Protein AF-A0A971GV45-F1 (afdb_monomer_lite)

Secondary structure (DSSP, 8-state):
---HHHHHHHHHHHHTS--BTT--HHHHHHHHHHHHHTT---EEEEEEETTTT-EEEEEEE-----SSS-----------BPPPPS--SS-TEEEEETTEEEE--

Structure (mmCIF, N/CA/C/O backbone):
data_AF-A0A971GV45-F1
#
_entry.id   AF-A0A971GV45-F1
#
loop_
_atom_site.group_PDB
_atom_site.id
_atom_site.type_symbol
_atom_site.label_atom_id
_atom_site.label_alt_id
_atom_site.label_comp_id
_atom_site.label_asym_id
_atom_site.label_entity_id
_atom_site.label_seq_id
_atom_site.pdbx_PDB_ins_code
_atom_site.Cartn_x
_atom_site.Cartn_y
_atom_site.Cartn_z
_atom_site.occupancy
_atom_site.B_iso_or_equiv
_atom_site.auth_seq_id
_atom_site.auth_comp_id
_atom_site.auth_asym_id
_atom_site.auth_atom_id
_atom_site.pdbx_PDB_model_num
ATOM 1 N N . MET A 1 1 ? -21.468 2.535 -2.677 1.00 72.00 1 MET A N 1
ATOM 2 C CA . MET A 1 1 ? -21.105 1.164 -3.097 1.00 72.00 1 MET A CA 1
ATOM 3 C C . MET A 1 1 ? -19.846 1.277 -3.939 1.00 72.00 1 MET A C 1
ATOM 5 O O . MET A 1 1 ? -19.851 2.097 -4.846 1.00 72.00 1 MET A O 1
ATOM 9 N N . ILE A 1 2 ? -18.778 0.549 -3.607 1.00 87.12 2 ILE A N 1
ATOM 10 C CA . ILE A 1 2 ? -17.519 0.585 -4.369 1.00 87.12 2 ILE A CA 1
ATOM 11 C C . ILE A 1 2 ? -17.709 -0.256 -5.639 1.00 87.12 2 ILE A C 1
ATOM 13 O O . ILE A 1 2 ? -18.114 -1.415 -5.547 1.00 87.12 2 ILE A O 1
ATOM 17 N N . SER A 1 3 ? -17.469 0.319 -6.818 1.00 9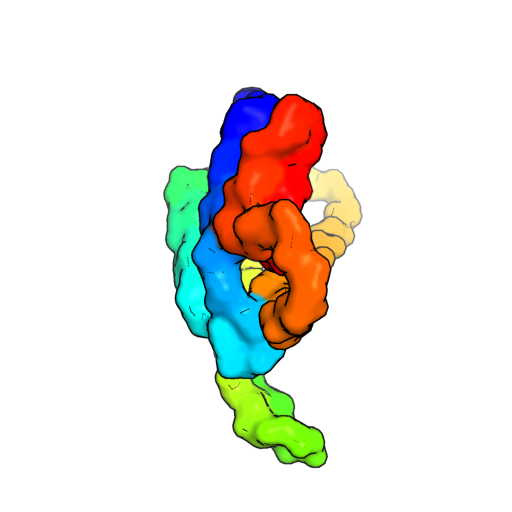5.75 3 SER A N 1
ATOM 18 C CA . SER A 1 3 ? -17.607 -0.393 -8.093 1.00 95.75 3 SER A CA 1
ATOM 19 C C . SER A 1 3 ? -16.328 -1.150 -8.472 1.00 95.75 3 SER A C 1
ATOM 21 O O . SER A 1 3 ? -15.236 -0.832 -8.003 1.00 95.75 3 SER A O 1
ATOM 23 N N . LYS A 1 4 ? -16.431 -2.109 -9.407 1.00 93.62 4 LYS A N 1
ATOM 24 C CA . LYS A 1 4 ? -15.252 -2.772 -10.003 1.00 93.62 4 LYS A CA 1
ATOM 25 C C . LYS A 1 4 ? -14.276 -1.764 -10.619 1.00 93.62 4 LYS A C 1
ATOM 27 O O . LYS A 1 4 ? -13.066 -1.970 -10.590 1.00 93.62 4 LYS A O 1
ATOM 32 N N . LYS A 1 5 ? -14.800 -0.683 -11.204 1.00 94.25 5 LYS A N 1
ATOM 33 C CA . LYS A 1 5 ? -13.981 0.381 -11.792 1.00 94.25 5 LYS A CA 1
ATOM 34 C C . LYS A 1 5 ? -13.168 1.093 -10.711 1.00 94.25 5 LYS A C 1
ATOM 36 O O . LYS A 1 5 ? -11.985 1.337 -10.925 1.00 94.25 5 LYS A O 1
ATOM 41 N N . ASP A 1 6 ? -13.777 1.358 -9.558 1.00 94.19 6 ASP A N 1
ATOM 42 C CA . ASP A 1 6 ? -13.110 2.020 -8.435 1.00 94.19 6 ASP A CA 1
ATOM 43 C C . ASP A 1 6 ? -12.007 1.134 -7.852 1.00 94.19 6 ASP A C 1
ATOM 45 O O . ASP A 1 6 ? -10.878 1.595 -7.692 1.00 94.19 6 ASP A O 1
ATOM 49 N N . THR A 1 7 ? -12.289 -0.156 -7.623 1.00 95.31 7 THR A N 1
ATOM 50 C CA . THR A 1 7 ? -11.279 -1.097 -7.110 1.00 95.31 7 THR A CA 1
ATOM 51 C C . THR A 1 7 ? -10.141 -1.319 -8.099 1.00 95.31 7 THR A C 1
ATOM 53 O O . THR A 1 7 ? -8.984 -1.319 -7.697 1.00 95.31 7 THR A O 1
ATOM 56 N N . THR A 1 8 ? -10.438 -1.439 -9.396 1.00 95.62 8 THR A N 1
ATOM 57 C CA . THR A 1 8 ? -9.409 -1.599 -10.440 1.00 95.62 8 THR A CA 1
ATOM 58 C C . THR A 1 8 ? -8.545 -0.342 -10.562 1.00 95.62 8 THR A C 1
ATOM 60 O O . THR A 1 8 ? -7.335 -0.436 -10.747 1.00 95.62 8 THR A O 1
ATOM 63 N N . SER A 1 9 ? -9.150 0.842 -10.427 1.00 95.38 9 SER A N 1
ATOM 64 C CA . SER A 1 9 ? -8.431 2.117 -10.433 1.00 95.38 9 SER A CA 1
ATOM 65 C C . SER A 1 9 ? -7.511 2.260 -9.219 1.00 95.38 9 SER A C 1
ATOM 67 O O . SER A 1 9 ? -6.374 2.707 -9.371 1.00 95.38 9 SER A O 1
ATOM 69 N N . LEU A 1 10 ? -7.975 1.878 -8.024 1.00 96.88 10 LEU A N 1
ATOM 70 C CA . LEU A 1 10 ? -7.150 1.887 -6.815 1.00 96.88 10 LEU A CA 1
ATOM 71 C C . LEU A 1 10 ? -6.006 0.876 -6.915 1.00 96.88 10 LEU A C 1
ATOM 73 O O . LEU A 1 10 ? -4.864 1.242 -6.667 1.00 96.88 10 LEU A O 1
ATOM 77 N N . LEU A 1 11 ? -6.296 -0.358 -7.338 1.00 97.12 11 LEU A N 1
ATOM 78 C CA . LEU A 1 11 ? -5.283 -1.395 -7.522 1.00 97.12 11 LEU A CA 1
ATOM 79 C C . LEU A 1 11 ? -4.176 -0.931 -8.473 1.00 97.12 11 LEU A C 1
ATOM 81 O O . LEU A 1 11 ? -3.003 -1.071 -8.156 1.00 97.12 11 LEU A O 1
ATOM 85 N N . ARG A 1 12 ? -4.535 -0.309 -9.604 1.00 96.38 12 ARG A N 1
ATOM 86 C CA . ARG A 1 12 ? -3.538 0.222 -10.540 1.00 96.38 12 ARG A CA 1
ATOM 87 C C . ARG A 1 12 ? -2.673 1.315 -9.909 1.00 96.38 12 ARG A C 1
ATOM 89 O O . ARG A 1 12 ? -1.472 1.299 -10.113 1.00 96.38 12 ARG A O 1
ATOM 96 N N . GLN A 1 13 ? -3.269 2.237 -9.148 1.00 97.25 13 GLN A N 1
ATOM 97 C CA . GLN A 1 13 ? -2.516 3.294 -8.459 1.00 97.25 13 GLN A CA 1
ATOM 98 C C . GLN A 1 13 ? -1.548 2.734 -7.411 1.00 97.25 13 GLN A C 1
ATOM 100 O O . GLN A 1 13 ? -0.472 3.292 -7.241 1.00 97.25 13 GLN A O 1
ATOM 105 N N . LEU A 1 14 ? -1.924 1.652 -6.720 1.00 98.12 14 LEU A N 1
ATOM 106 C CA . LEU A 1 14 ? -1.046 0.971 -5.766 1.00 98.12 14 LEU A CA 1
ATOM 107 C C . LEU A 1 14 ? 0.130 0.300 -6.487 1.00 98.12 14 LEU A C 1
ATOM 109 O O . LEU A 1 14 ? 1.272 0.569 -6.142 1.00 98.12 14 LEU A O 1
ATOM 113 N N . VAL A 1 15 ? -0.146 -0.493 -7.527 1.00 97.75 15 VAL A N 1
ATOM 114 C CA . VAL A 1 15 ? 0.870 -1.226 -8.311 1.00 97.75 15 VAL A CA 1
ATOM 115 C C . VAL A 1 15 ? 1.832 -0.291 -9.061 1.00 97.75 15 VAL A C 1
ATOM 117 O O . VAL A 1 15 ? 2.991 -0.627 -9.279 1.00 97.75 15 VAL A O 1
ATOM 120 N N . GLU A 1 16 ? 1.377 0.899 -9.455 1.00 96.81 16 GLU A N 1
ATOM 121 C CA . GLU A 1 16 ? 2.212 1.918 -10.107 1.00 96.81 16 GLU A CA 1
ATOM 122 C C . GLU A 1 16 ? 3.260 2.528 -9.150 1.00 96.81 16 GLU A C 1
ATOM 124 O O . GLU A 1 16 ? 4.265 3.097 -9.586 1.00 96.81 16 GLU A O 1
ATOM 129 N N . ILE A 1 17 ? 3.055 2.424 -7.833 1.00 97.50 17 ILE A N 1
ATOM 130 C CA . ILE A 1 17 ? 4.022 2.885 -6.837 1.00 97.50 17 ILE A CA 1
ATOM 131 C C . ILE A 1 17 ? 4.979 1.737 -6.531 1.00 97.50 17 ILE A C 1
ATOM 133 O O . ILE A 1 17 ? 4.648 0.817 -5.794 1.00 97.50 17 ILE A O 1
ATOM 137 N N . GLN A 1 18 ? 6.199 1.830 -7.057 1.00 96.38 18 GLN A N 1
ATOM 138 C CA . GLN A 1 18 ? 7.264 0.903 -6.686 1.00 96.38 18 GLN A CA 1
ATOM 139 C C . GLN A 1 18 ? 7.535 0.986 -5.178 1.00 96.38 18 GLN A C 1
ATOM 141 O O . GLN A 1 18 ? 7.873 2.054 -4.662 1.00 96.38 18 GLN A O 1
ATOM 146 N N . SER A 1 19 ? 7.396 -0.148 -4.500 1.00 97.44 19 SER A N 1
ATOM 147 C CA . SER A 1 19 ? 7.574 -0.287 -3.056 1.00 97.44 19 SER A CA 1
ATOM 148 C C . SER A 1 19 ? 8.393 -1.535 -2.720 1.00 97.44 19 SER A C 1
ATOM 150 O O . SER A 1 19 ? 7.908 -2.392 -1.989 1.00 97.44 19 SER A O 1
ATOM 152 N N . PRO A 1 20 ? 9.597 -1.737 -3.287 1.00 96.94 20 PRO A N 1
ATOM 153 C CA . PRO A 1 20 ? 10.397 -2.902 -2.922 1.00 96.94 20 PRO A CA 1
ATOM 154 C C . PRO A 1 20 ? 10.657 -2.902 -1.410 1.00 96.94 20 PRO A C 1
ATOM 156 O O . PRO A 1 20 ? 10.662 -1.835 -0.799 1.00 96.94 20 PRO A O 1
ATOM 159 N N . TYR A 1 21 ? 10.894 -4.072 -0.818 1.00 93.69 21 TYR A N 1
ATOM 160 C CA . TYR A 1 21 ? 11.268 -4.181 0.596 1.00 93.69 21 TYR A CA 1
ATOM 161 C C . TYR A 1 21 ? 12.363 -3.160 0.969 1.00 93.69 21 TYR A C 1
ATOM 163 O O . TYR A 1 21 ? 13.367 -3.049 0.258 1.00 93.69 21 TYR A O 1
ATOM 171 N N . PHE A 1 22 ? 12.152 -2.419 2.059 1.00 94.69 22 PHE A N 1
ATOM 172 C CA . PHE A 1 22 ? 12.912 -1.245 2.524 1.00 94.69 22 PHE A CA 1
ATOM 173 C C . PHE A 1 22 ? 12.734 0.073 1.742 1.00 94.69 22 PHE A C 1
ATOM 175 O O . PHE A 1 22 ? 13.415 1.061 2.024 1.00 94.69 22 PHE A O 1
ATOM 182 N N . GLY A 1 23 ? 11.846 0.111 0.752 1.00 95.62 23 GLY A N 1
ATOM 183 C CA . GLY A 1 23 ? 11.546 1.264 -0.102 1.00 95.62 23 GLY A CA 1
ATOM 184 C C . GLY A 1 23 ? 10.078 1.699 -0.053 1.00 95.62 23 GLY A C 1
ATOM 185 O O . GLY A 1 23 ? 9.547 2.180 -1.052 1.00 95.62 23 GLY A O 1
ATOM 186 N N . GLU A 1 24 ? 9.391 1.505 1.073 1.00 96.75 24 GLU A N 1
ATOM 187 C CA . GLU A 1 24 ? 7.930 1.602 1.167 1.00 96.75 24 GLU A CA 1
ATOM 188 C C . GLU A 1 24 ? 7.395 3.014 1.450 1.00 96.75 24 GLU A C 1
ATOM 190 O O . GLU A 1 24 ? 6.187 3.239 1.371 1.00 96.75 24 GLU A O 1
ATOM 195 N N . ASP A 1 25 ? 8.255 3.986 1.759 1.00 97.00 25 ASP A N 1
ATOM 196 C CA . ASP A 1 25 ? 7.849 5.319 2.233 1.00 97.00 25 ASP A CA 1
ATOM 197 C C . ASP A 1 25 ? 6.739 5.962 1.389 1.00 97.00 25 ASP A C 1
ATOM 199 O O . ASP A 1 25 ? 5.711 6.403 1.908 1.00 97.00 25 ASP A O 1
ATOM 203 N N . ARG A 1 26 ? 6.908 5.951 0.062 1.00 97.88 26 ARG A N 1
ATOM 204 C CA . ARG A 1 26 ? 5.952 6.570 -0.860 1.00 97.88 26 ARG A CA 1
ATOM 205 C C . ARG A 1 26 ? 4.595 5.864 -0.860 1.00 97.88 26 ARG A C 1
ATOM 207 O O . ARG A 1 26 ? 3.570 6.539 -0.983 1.00 97.88 26 ARG A O 1
ATOM 214 N N . ILE A 1 27 ? 4.563 4.531 -0.761 1.00 98.38 27 ILE A N 1
ATOM 215 C CA . ILE A 1 27 ? 3.292 3.795 -0.761 1.00 98.38 27 ILE A CA 1
ATOM 216 C C . ILE A 1 27 ? 2.579 3.911 0.587 1.00 98.38 27 ILE A C 1
ATOM 218 O O . ILE A 1 27 ? 1.355 4.037 0.610 1.00 98.38 27 ILE A O 1
ATOM 222 N N . MET A 1 28 ? 3.329 3.977 1.692 1.00 98.44 28 MET A N 1
ATOM 223 C CA . MET A 1 28 ? 2.783 4.231 3.028 1.00 98.44 28 MET A CA 1
ATOM 224 C C . MET A 1 28 ? 2.080 5.594 3.081 1.00 98.44 28 MET A C 1
ATOM 226 O O . MET A 1 28 ? 0.922 5.679 3.501 1.00 98.44 28 MET A O 1
ATOM 230 N N . ASP A 1 29 ? 2.731 6.642 2.567 1.00 98.38 29 ASP A N 1
ATOM 231 C CA . ASP A 1 29 ? 2.144 7.981 2.482 1.00 98.38 29 ASP A CA 1
ATOM 232 C C . ASP A 1 29 ? 0.912 8.000 1.565 1.00 98.38 29 ASP A C 1
ATOM 234 O O . ASP A 1 29 ? -0.137 8.531 1.936 1.00 98.38 29 ASP A O 1
ATOM 238 N N . PHE A 1 30 ? 0.988 7.362 0.390 1.00 98.56 30 PHE A N 1
ATOM 239 C CA . PHE A 1 30 ? -0.150 7.282 -0.529 1.00 98.56 30 PHE A CA 1
ATOM 240 C C . PHE A 1 30 ? -1.371 6.610 0.111 1.00 98.56 30 PHE A C 1
ATOM 242 O O . PHE A 1 30 ? -2.486 7.130 -0.002 1.00 98.56 30 PHE A O 1
ATOM 249 N N . VAL A 1 31 ? -1.177 5.467 0.777 1.00 98.38 31 VAL A N 1
ATOM 250 C CA . VAL A 1 31 ? -2.265 4.704 1.400 1.00 98.38 31 VAL A CA 1
ATOM 251 C C . VAL A 1 31 ? -2.878 5.479 2.559 1.00 98.38 31 VAL A C 1
ATOM 253 O O . VAL A 1 31 ? -4.106 5.574 2.625 1.00 98.38 31 VAL A O 1
ATOM 256 N N . LYS A 1 32 ? -2.062 6.102 3.418 1.00 98.50 32 LYS A N 1
ATOM 257 C CA . LYS A 1 32 ? -2.563 6.996 4.470 1.00 98.50 32 LYS A CA 1
ATOM 258 C C . LYS A 1 32 ? -3.439 8.100 3.878 1.00 98.50 32 LYS A C 1
ATOM 260 O O . LYS A 1 32 ? -4.584 8.263 4.296 1.00 98.50 32 LYS A O 1
ATOM 265 N N . GLU A 1 33 ? -2.939 8.832 2.885 1.00 98.44 33 GLU A N 1
ATOM 266 C CA . GLU A 1 33 ? -3.681 9.937 2.274 1.00 98.44 33 GLU A CA 1
ATOM 267 C C . GLU A 1 33 ? -4.954 9.460 1.562 1.00 98.44 33 GLU A C 1
ATOM 269 O O . GLU A 1 33 ? -5.982 10.142 1.570 1.00 98.44 33 GLU A O 1
ATOM 274 N N . TRP A 1 34 ? -4.926 8.271 0.955 1.00 98.00 34 TRP A N 1
ATOM 275 C CA . TRP A 1 34 ? -6.118 7.670 0.365 1.00 98.00 34 TRP A CA 1
ATOM 276 C C . TRP A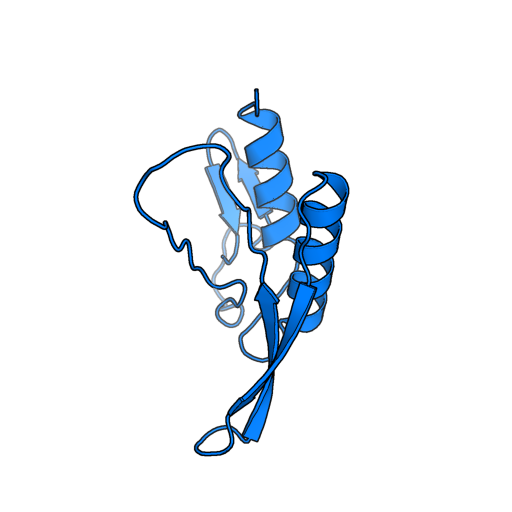 1 34 ? -7.180 7.355 1.423 1.00 98.00 34 TRP A C 1
ATOM 278 O O . TRP A 1 34 ? -8.341 7.718 1.226 1.00 98.00 34 TRP A O 1
ATOM 288 N N . LEU A 1 35 ? -6.791 6.753 2.551 1.00 97.50 35 LEU A N 1
ATOM 289 C CA . LEU A 1 35 ? -7.686 6.439 3.669 1.00 97.50 35 LEU A CA 1
ATOM 290 C C . LEU A 1 35 ? -8.287 7.708 4.287 1.00 97.50 35 LEU A C 1
ATOM 292 O O . LEU A 1 35 ? -9.502 7.772 4.484 1.00 97.50 35 LEU A O 1
ATOM 296 N N . LEU A 1 36 ? -7.478 8.751 4.494 1.00 98.19 36 LEU A N 1
ATOM 297 C CA . LEU A 1 36 ? -7.950 10.046 4.995 1.00 98.19 36 LEU A CA 1
ATOM 298 C C . LEU A 1 36 ? -9.003 10.670 4.066 1.00 98.19 36 LEU A C 1
ATOM 300 O O . LEU A 1 36 ? -10.026 11.168 4.538 1.00 98.19 36 LEU A O 1
ATOM 304 N N . ARG A 1 37 ? -8.828 10.570 2.738 1.00 97.06 37 ARG A N 1
ATOM 305 C CA . ARG A 1 37 ? -9.847 11.001 1.759 1.00 97.06 37 ARG A CA 1
ATOM 306 C C . ARG A 1 37 ? -11.145 10.192 1.833 1.00 97.06 37 ARG A C 1
ATOM 308 O O . ARG A 1 37 ? -12.184 10.704 1.427 1.00 97.06 37 ARG A O 1
ATOM 315 N N . GLN A 1 38 ? -11.103 8.962 2.345 1.00 95.31 38 GLN A N 1
ATOM 316 C CA . GLN A 1 38 ? -12.293 8.149 2.633 1.00 95.31 38 GLN A CA 1
ATOM 317 C C . GLN A 1 38 ? -12.884 8.421 4.028 1.00 95.31 38 GLN A C 1
ATOM 319 O O . GLN A 1 38 ? -13.759 7.678 4.468 1.00 95.31 38 GLN A O 1
ATOM 324 N N . ALA A 1 39 ? -12.419 9.466 4.724 1.00 96.50 39 ALA A N 1
ATOM 325 C CA . ALA A 1 39 ? -12.774 9.776 6.109 1.00 96.50 39 ALA A CA 1
ATOM 326 C C . ALA A 1 39 ? -12.423 8.650 7.104 1.00 96.50 39 ALA A C 1
ATOM 328 O O . ALA A 1 39 ? -13.079 8.494 8.135 1.00 96.50 39 ALA A O 1
ATOM 329 N N . LEU A 1 40 ? -11.380 7.868 6.804 1.00 96.81 40 LEU A N 1
ATO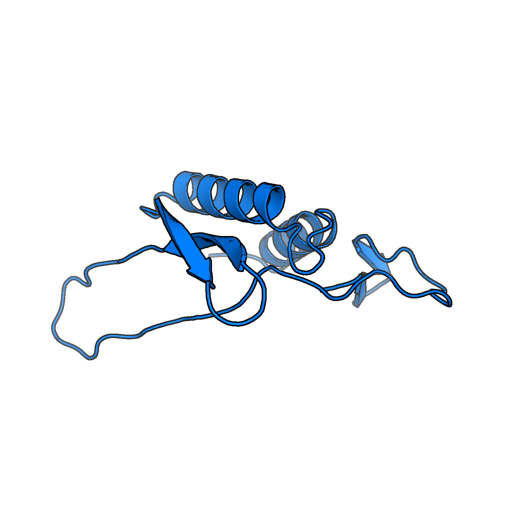M 330 C CA . LEU A 1 40 ? -10.829 6.859 7.704 1.00 96.81 40 LEU A CA 1
ATOM 331 C C . LEU A 1 40 ? -9.614 7.446 8.441 1.00 96.81 40 LEU A C 1
ATOM 333 O O . LEU A 1 40 ? -8.722 7.982 7.780 1.00 96.81 40 LEU A O 1
ATOM 337 N N . PRO A 1 41 ? -9.550 7.361 9.784 1.00 97.38 41 PRO A N 1
ATOM 338 C CA . PRO A 1 41 ? -8.538 8.039 10.595 1.00 97.38 41 PRO A CA 1
ATOM 339 C C . PRO A 1 41 ? -7.213 7.262 10.598 1.00 97.38 41 PRO A C 1
ATOM 341 O O . PRO A 1 41 ? -6.819 6.682 11.606 1.00 97.38 41 PRO A O 1
ATOM 344 N N . ALA A 1 42 ? -6.550 7.206 9.445 1.00 98.19 42 ALA A N 1
ATOM 345 C CA . ALA A 1 42 ? -5.270 6.529 9.295 1.00 98.19 42 ALA A CA 1
ATOM 346 C C . ALA A 1 42 ? -4.100 7.380 9.806 1.00 98.19 42 ALA A C 1
ATOM 348 O O . ALA A 1 42 ? -4.010 8.579 9.534 1.00 98.19 42 ALA A O 1
ATOM 349 N N . GLU A 1 43 ? -3.163 6.732 10.489 1.00 98.25 43 GLU A N 1
ATOM 350 C CA . GLU A 1 43 ? -1.931 7.317 11.010 1.00 98.25 43 GLU A CA 1
ATOM 351 C C . GLU A 1 43 ? -0.706 6.501 10.585 1.00 98.25 43 GLU A C 1
ATOM 353 O O . GLU A 1 43 ? -0.806 5.305 10.308 1.00 98.25 43 GLU A O 1
ATOM 358 N N . ILE A 1 44 ? 0.459 7.155 10.541 1.00 98.44 44 ILE A N 1
ATOM 359 C CA . ILE A 1 44 ? 1.740 6.454 10.415 1.00 98.44 44 ILE A CA 1
ATOM 360 C C . ILE A 1 44 ? 2.227 6.082 11.811 1.00 98.44 44 ILE A C 1
ATOM 362 O O . ILE A 1 44 ? 2.300 6.941 12.689 1.00 98.44 44 ILE A O 1
ATOM 366 N N . ARG A 1 45 ? 2.621 4.821 11.989 1.00 97.94 45 ARG A N 1
ATOM 367 C CA . ARG A 1 45 ? 3.399 4.353 13.137 1.00 97.94 45 ARG A CA 1
ATOM 368 C C . ARG A 1 45 ? 4.769 3.891 12.672 1.00 97.94 45 ARG A C 1
ATOM 370 O O . ARG A 1 45 ? 4.873 2.919 11.926 1.00 97.94 45 ARG A O 1
ATOM 377 N N . GLU A 1 46 ? 5.800 4.595 13.113 1.00 97.56 46 GLU A N 1
ATOM 378 C CA . GLU A 1 46 ? 7.188 4.223 12.851 1.00 97.56 46 GLU A CA 1
ATOM 379 C C . GLU A 1 46 ? 7.590 3.012 13.698 1.00 97.56 46 GLU A C 1
ATOM 381 O O . GLU A 1 46 ? 7.112 2.829 14.822 1.00 97.56 46 GLU A O 1
ATOM 386 N N . TYR A 1 47 ? 8.464 2.174 13.150 1.00 95.56 47 TYR A N 1
ATOM 387 C CA . TYR A 1 47 ? 9.068 1.051 13.853 1.00 95.56 47 TYR A CA 1
ATOM 388 C C . TYR A 1 47 ? 10.548 0.929 13.498 1.00 95.56 47 TYR A C 1
ATOM 390 O O . TYR A 1 47 ? 11.008 1.453 12.484 1.00 95.56 47 TYR A O 1
ATOM 398 N N . HIS A 1 48 ? 11.282 0.209 14.340 1.00 97.25 48 HIS A N 1
ATOM 399 C CA . HIS A 1 48 ? 12.692 -0.104 14.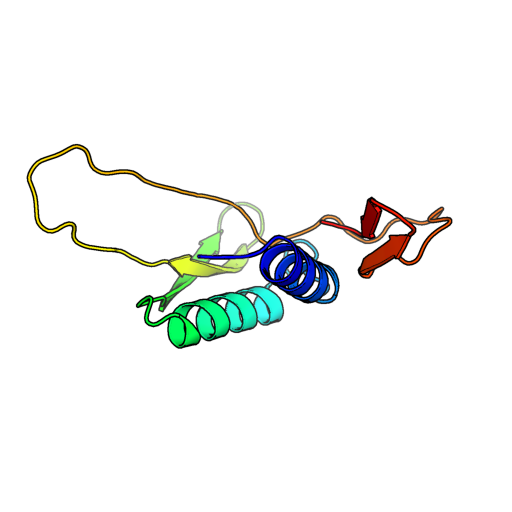147 1.00 97.25 48 HIS A CA 1
ATOM 400 C C . HIS A 1 48 ? 12.885 -1.604 14.354 1.00 97.25 48 HIS A C 1
ATOM 402 O O . HIS A 1 48 ? 12.509 -2.139 15.397 1.00 97.25 48 HIS A O 1
ATOM 408 N N . GLU A 1 49 ? 13.399 -2.287 13.335 1.00 93.94 49 GLU A N 1
ATOM 409 C CA . GLU A 1 49 ? 13.901 -3.653 13.457 1.00 93.94 49 GLU A CA 1
ATOM 410 C C . GLU A 1 49 ? 15.408 -3.565 13.689 1.00 93.94 49 GLU A C 1
ATOM 412 O O . GLU A 1 49 ? 16.165 -3.268 12.773 1.00 93.94 49 GLU A O 1
ATOM 417 N N . ASP A 1 50 ? 15.833 -3.792 14.925 1.00 95.12 50 ASP A N 1
ATOM 418 C CA . ASP A 1 50 ? 17.202 -3.568 15.386 1.00 95.12 50 ASP A CA 1
ATOM 419 C C . ASP A 1 50 ? 18.077 -4.833 15.366 1.00 95.12 50 ASP A C 1
ATOM 421 O O . ASP A 1 50 ? 19.286 -4.757 15.588 1.00 95.12 50 ASP A O 1
ATOM 425 N N . LYS A 1 51 ? 17.499 -6.019 15.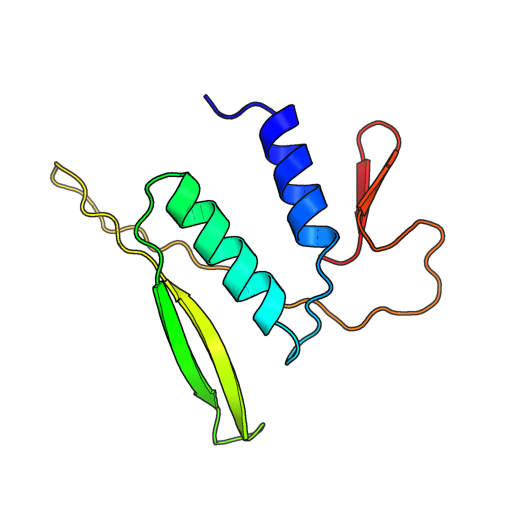135 1.00 94.19 51 LYS A N 1
ATOM 426 C CA . LYS A 1 51 ? 18.197 -7.293 15.382 1.00 94.19 51 LYS A CA 1
ATOM 427 C C . LYS A 1 51 ? 18.925 -7.833 14.166 1.00 94.19 51 LYS A C 1
ATOM 429 O O . LYS A 1 51 ? 19.929 -8.525 14.334 1.00 94.19 51 LYS A O 1
ATOM 434 N N . ILE A 1 52 ? 18.396 -7.607 12.968 1.00 94.12 52 ILE A N 1
ATOM 435 C CA . ILE A 1 52 ? 18.906 -8.223 11.736 1.00 94.12 52 ILE A CA 1
ATOM 436 C C . ILE A 1 52 ? 19.228 -7.161 10.691 1.00 94.12 52 ILE A C 1
ATOM 438 O O . ILE A 1 52 ? 20.241 -7.263 10.002 1.00 94.12 52 ILE A O 1
ATOM 442 N N . THR A 1 53 ? 18.352 -6.174 10.552 1.00 93.44 53 THR A N 1
ATOM 443 C CA . THR A 1 53 ? 18.327 -5.277 9.3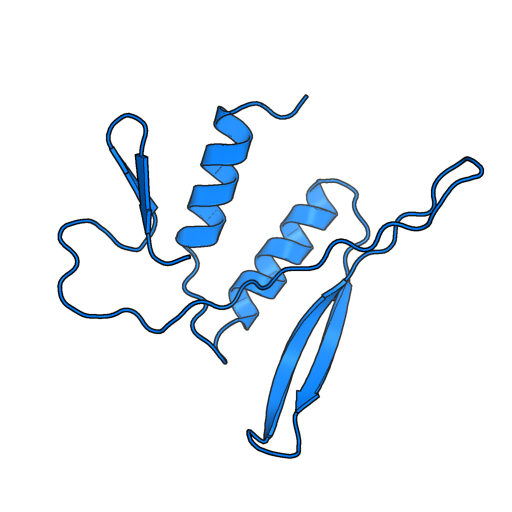95 1.00 93.44 53 THR A CA 1
ATOM 444 C C . THR A 1 53 ? 18.678 -3.837 9.742 1.00 93.44 53 THR A C 1
ATOM 446 O O . THR A 1 53 ? 19.088 -3.106 8.845 1.00 93.44 53 THR A O 1
ATOM 449 N N . ASP A 1 54 ? 18.545 -3.448 11.015 1.00 95.00 54 ASP A N 1
ATOM 450 C CA . ASP A 1 54 ? 18.634 -2.054 11.478 1.00 95.00 54 ASP A CA 1
ATOM 451 C C . ASP A 1 54 ? 17.684 -1.120 10.702 1.00 95.00 54 ASP A C 1
ATOM 453 O O . ASP A 1 54 ? 17.956 0.056 10.458 1.00 95.00 54 ASP A O 1
ATOM 457 N N . PHE A 1 55 ? 16.560 -1.673 10.241 1.00 95.06 55 PHE A N 1
ATOM 458 C CA . PHE A 1 55 ? 15.645 -0.978 9.355 1.00 95.06 55 PHE A CA 1
ATOM 459 C C . PHE A 1 55 ? 14.646 -0.136 10.141 1.00 95.06 55 PHE A C 1
ATOM 461 O O . PHE A 1 55 ? 13.977 -0.620 11.057 1.00 95.06 55 PHE A O 1
ATOM 468 N N . HIS A 1 56 ? 14.491 1.114 9.715 1.00 96.38 56 HIS A N 1
ATOM 469 C CA . HIS A 1 56 ? 13.459 2.020 10.195 1.00 96.38 56 HIS A CA 1
ATOM 470 C C . HIS A 1 56 ? 12.335 2.096 9.167 1.00 96.38 56 HIS A C 1
ATOM 472 O O . HIS A 1 56 ? 12.534 2.591 8.060 1.00 96.38 56 HIS A O 1
ATOM 478 N N . GLY A 1 57 ? 11.158 1.608 9.547 1.00 95.50 57 GLY A N 1
ATOM 479 C CA . GLY A 1 57 ? 10.008 1.511 8.660 1.00 95.50 57 GLY A CA 1
ATOM 480 C C . GLY A 1 57 ? 8.778 2.234 9.186 1.00 95.50 57 GLY A C 1
ATOM 481 O O . GLY A 1 57 ? 8.735 2.738 10.312 1.00 95.50 57 GLY A O 1
ATOM 482 N N . LYS A 1 58 ? 7.741 2.254 8.351 1.00 97.69 58 LYS A N 1
ATOM 483 C CA . LYS A 1 58 ? 6.446 2.876 8.634 1.00 97.69 58 LYS A CA 1
ATOM 484 C C . LYS A 1 58 ? 5.331 1.860 8.450 1.00 97.69 58 LYS A C 1
ATOM 486 O O . LYS A 1 58 ? 5.332 1.109 7.486 1.00 97.69 58 LYS A O 1
ATOM 491 N N . ASN A 1 59 ? 4.353 1.887 9.344 1.00 97.88 59 ASN A N 1
ATOM 492 C CA . ASN A 1 59 ? 3.083 1.188 9.191 1.00 97.88 59 ASN A CA 1
ATOM 493 C C . ASN A 1 59 ? 1.951 2.201 9.064 1.00 97.88 59 ASN A C 1
ATOM 495 O O . ASN A 1 59 ? 1.918 3.177 9.812 1.00 97.88 59 ASN A O 1
ATOM 499 N N . VAL A 1 60 ? 0.987 1.935 8.184 1.00 98.38 60 VAL A N 1
ATOM 500 C CA . VAL A 1 60 ? -0.294 2.648 8.186 1.00 98.38 60 VAL A CA 1
ATOM 501 C C . VAL A 1 60 ? -1.252 1.907 9.113 1.00 98.38 60 VAL A C 1
ATOM 503 O O . VAL A 1 60 ? -1.569 0.742 8.881 1.00 98.38 60 VAL A O 1
ATOM 506 N N . VAL A 1 61 ? -1.711 2.573 10.169 1.00 98.31 61 VAL A N 1
ATOM 507 C CA . VAL A 1 61 ? -2.606 1.995 11.179 1.00 98.31 61 VAL A CA 1
ATOM 508 C C . VAL A 1 61 ? -3.873 2.831 11.265 1.00 98.31 61 VAL A C 1
ATOM 510 O O . VAL A 1 61 ? -3.829 4.052 11.159 1.00 98.31 61 VAL A O 1
ATOM 513 N N . LEU A 1 62 ? -5.016 2.177 11.447 1.00 97.62 62 LEU A N 1
ATOM 514 C CA . LEU A 1 62 ? -6.274 2.843 11.761 1.00 97.62 62 LEU A CA 1
ATOM 515 C C . LEU A 1 62 ? -7.099 1.964 12.693 1.00 97.62 62 LEU A C 1
ATOM 517 O O . LEU A 1 62 ? -7.050 0.736 12.613 1.00 97.62 62 LEU A O 1
ATOM 521 N N . GLU A 1 63 ? -7.900 2.602 13.536 1.00 97.00 63 GLU A N 1
ATOM 522 C CA . GLU A 1 63 ? -8.873 1.936 14.392 1.00 97.00 63 GLU A CA 1
ATOM 523 C C . GLU A 1 63 ? -10.251 2.556 14.152 1.00 97.00 63 GLU A C 1
ATOM 525 O O . GLU A 1 63 ? -10.404 3.778 14.118 1.00 97.00 63 GLU A O 1
ATOM 530 N N . LEU A 1 64 ? -11.266 1.709 13.977 1.00 95.81 64 LEU A N 1
ATOM 531 C CA . LEU A 1 64 ? -12.657 2.135 13.860 1.00 95.81 64 LEU A CA 1
ATOM 532 C C . LEU A 1 64 ? -13.455 1.559 15.020 1.00 95.81 64 LEU A C 1
ATOM 534 O O . LEU A 1 64 ? -13.598 0.341 15.151 1.00 95.81 64 LEU A O 1
ATOM 538 N N . LYS A 1 65 ? -14.029 2.439 15.840 1.00 94.25 65 LYS A N 1
ATOM 539 C CA . LYS A 1 65 ? -14.942 2.022 16.899 1.00 94.25 65 LYS A CA 1
ATOM 540 C C . LYS A 1 65 ? -16.329 1.754 16.311 1.00 94.25 65 LYS A C 1
ATOM 542 O O . LYS A 1 65 ? -16.995 2.671 15.837 1.00 94.25 65 LYS A O 1
ATOM 547 N N . GLY A 1 66 ? -16.765 0.496 16.355 1.00 91.75 66 GLY A N 1
ATOM 548 C CA . GLY A 1 66 ? -18.137 0.117 16.012 1.00 91.75 66 GLY A CA 1
ATOM 549 C C . GLY A 1 66 ? -19.163 0.679 17.006 1.00 91.75 66 GLY A C 1
ATOM 550 O O . GLY A 1 66 ? -18.837 0.953 18.160 1.00 91.75 66 GLY A O 1
ATOM 551 N N . SER A 1 67 ? -20.411 0.831 16.561 1.00 92.81 67 SER A N 1
ATOM 552 C CA . SER A 1 67 ? -21.517 1.386 17.359 1.00 92.81 67 SER A CA 1
ATOM 553 C C . SER A 1 67 ? -22.293 0.354 18.188 1.00 92.81 67 SER A C 1
ATOM 555 O O . SER A 1 67 ? -23.219 0.730 18.903 1.00 92.81 67 SER A O 1
ATOM 557 N N . GLY A 1 68 ? -21.951 -0.931 18.088 1.00 92.31 68 GLY A N 1
ATOM 558 C CA . GLY A 1 68 ? -22.666 -2.023 18.746 1.00 92.31 68 GLY A CA 1
ATOM 559 C C . GLY A 1 68 ? -21.741 -3.010 19.444 1.00 92.31 68 GLY A C 1
ATOM 560 O O . GLY A 1 68 ? -20.515 -2.912 19.368 1.00 92.31 68 GLY A O 1
ATOM 561 N N . GLU A 1 69 ? -22.354 -3.975 20.121 1.00 93.31 69 GLU A N 1
ATOM 562 C CA . GLU A 1 69 ? -21.651 -5.120 20.693 1.00 93.31 69 GLU A CA 1
ATOM 563 C C . GLU A 1 69 ? -21.235 -6.100 19.589 1.00 93.31 69 GLU A C 1
ATOM 565 O O . GLU A 1 69 ? -21.939 -6.281 18.594 1.00 93.31 69 GLU A O 1
ATOM 570 N N . GLY A 1 70 ? -20.077 -6.736 19.753 1.00 93.81 70 GLY A N 1
ATOM 571 C CA . GLY A 1 70 ? -19.558 -7.689 18.779 1.00 93.81 70 GLY A CA 1
ATOM 572 C C . GLY A 1 70 ? -18.055 -7.931 18.922 1.00 93.81 70 GLY A C 1
ATOM 573 O O . GLY A 1 70 ? -17.397 -7.297 19.752 1.00 93.81 70 GLY A O 1
ATOM 574 N N . PRO A 1 71 ? -17.502 -8.863 18.129 1.00 95.12 71 PRO A N 1
ATOM 575 C CA . PRO A 1 71 ? -16.075 -9.151 18.133 1.00 95.12 71 PRO A CA 1
ATOM 576 C C . PRO A 1 71 ? -15.260 -8.002 17.526 1.00 95.12 71 PRO A C 1
ATOM 578 O O . PRO A 1 71 ? -15.714 -7.296 16.624 1.00 95.12 71 PRO A O 1
ATOM 581 N N . VAL A 1 72 ? -14.017 -7.861 17.986 1.00 95.50 72 VAL A N 1
ATOM 582 C CA . VAL A 1 72 ? -13.015 -6.995 17.352 1.00 95.50 72 VAL A CA 1
ATOM 583 C C . VAL A 1 72 ? -12.417 -7.734 16.155 1.00 95.50 72 VAL A C 1
ATOM 585 O O . VAL A 1 72 ? -12.003 -8.885 16.283 1.00 95.50 72 VAL A O 1
ATOM 588 N N . ILE A 1 73 ? -12.359 -7.072 14.998 1.00 95.75 73 ILE A N 1
ATOM 589 C CA . ILE A 1 73 ? -11.743 -7.606 13.778 1.00 95.75 73 ILE A CA 1
ATOM 590 C C . ILE A 1 73 ? -10.435 -6.857 13.534 1.00 95.75 73 ILE A C 1
ATOM 592 O O . ILE A 1 73 ? -10.429 -5.630 13.473 1.00 95.75 73 ILE A O 1
ATOM 596 N N . HIS A 1 74 ? -9.344 -7.598 13.351 1.00 96.44 74 HIS A N 1
ATOM 597 C CA . HIS A 1 74 ? -8.064 -7.053 12.912 1.00 96.44 74 HIS A CA 1
ATOM 598 C C . HIS A 1 74 ? -7.803 -7.492 11.469 1.00 96.44 74 HIS A C 1
ATOM 600 O O . HIS A 1 74 ? -7.748 -8.687 11.182 1.00 96.44 74 HIS A O 1
ATOM 606 N N . ILE A 1 75 ? -7.668 -6.519 10.567 1.00 96.75 75 ILE A N 1
ATOM 607 C CA . ILE A 1 75 ? -7.288 -6.740 9.171 1.00 96.75 75 ILE A CA 1
ATOM 608 C C . ILE A 1 75 ? -5.860 -6.236 9.019 1.00 96.75 75 ILE A C 1
ATOM 610 O O . ILE A 1 75 ? -5.586 -5.070 9.294 1.00 96.75 75 ILE A O 1
ATOM 614 N N . ASN A 1 76 ? -4.965 -7.117 8.588 1.00 96.31 76 ASN A N 1
ATOM 615 C CA . ASN A 1 76 ? -3.563 -6.803 8.372 1.00 96.31 76 ASN A CA 1
ATOM 616 C C . ASN A 1 76 ? -3.139 -7.240 6.964 1.00 96.31 76 ASN A C 1
ATOM 618 O O . ASN A 1 76 ? -3.701 -8.178 6.397 1.00 96.31 76 ASN A O 1
ATOM 622 N N . GLY A 1 77 ? -2.166 -6.529 6.411 1.00 96.12 77 GLY A N 1
ATOM 623 C CA . GLY A 1 77 ? -1.569 -6.774 5.107 1.00 96.12 77 GLY A CA 1
ATOM 624 C C . GLY A 1 77 ? -0.265 -5.994 4.993 1.00 96.12 77 GLY A C 1
ATOM 625 O O . GLY A 1 77 ? 0.097 -5.252 5.908 1.00 96.12 77 GLY A O 1
ATOM 626 N N . HIS A 1 78 ? 0.425 -6.165 3.874 1.00 97.06 78 HIS A N 1
ATOM 627 C CA . HIS A 1 78 ? 1.704 -5.523 3.606 1.00 97.06 78 HIS A CA 1
ATOM 628 C C . HIS A 1 78 ? 1.633 -4.735 2.289 1.00 97.06 78 HIS A C 1
ATOM 630 O O . HIS A 1 78 ? 0.770 -5.001 1.450 1.00 97.06 78 HIS A O 1
ATOM 636 N N . LEU A 1 79 ? 2.480 -3.713 2.158 1.00 97.69 79 LEU A N 1
ATOM 637 C CA . LEU A 1 79 ? 2.531 -2.816 0.993 1.00 97.69 79 LEU A CA 1
ATOM 638 C C . LEU A 1 79 ? 3.882 -2.874 0.275 1.00 97.69 79 LEU A C 1
ATOM 640 O O . LEU A 1 79 ? 4.033 -2.274 -0.790 1.00 97.69 79 LEU A O 1
ATOM 644 N N . ASP A 1 80 ? 4.856 -3.570 0.854 1.00 97.00 80 ASP A N 1
ATOM 645 C CA . ASP A 1 80 ? 6.116 -3.874 0.206 1.00 97.00 80 ASP A CA 1
ATOM 646 C C . ASP A 1 80 ? 5.929 -4.928 -0.889 1.00 97.00 80 ASP A C 1
ATOM 648 O O . ASP A 1 80 ? 5.029 -5.771 -0.868 1.00 97.00 80 ASP A O 1
ATOM 652 N N . THR A 1 81 ? 6.830 -4.880 -1.851 1.00 97.56 81 THR A N 1
ATOM 653 C CA . THR A 1 81 ? 6.921 -5.801 -2.967 1.00 97.56 81 THR A CA 1
ATOM 654 C C . THR A 1 81 ? 8.318 -6.399 -3.032 1.00 97.56 81 THR A C 1
ATOM 656 O O . THR A 1 81 ? 9.282 -5.930 -2.422 1.00 97.56 81 THR A O 1
ATOM 659 N N . VAL A 1 82 ? 8.448 -7.468 -3.807 1.00 96.00 82 VAL A N 1
ATOM 660 C CA . VAL A 1 82 ? 9.767 -7.974 -4.183 1.00 96.00 82 VAL A CA 1
ATOM 661 C C . VAL A 1 82 ? 10.446 -7.020 -5.165 1.00 96.00 82 VAL A C 1
ATOM 663 O O . VAL A 1 82 ? 9.790 -6.286 -5.903 1.00 96.00 82 VAL A O 1
ATOM 666 N N . ASN A 1 83 ? 11.776 -7.088 -5.240 1.00 95.00 83 ASN A N 1
ATOM 667 C CA . ASN A 1 83 ? 12.524 -6.379 -6.275 1.00 95.00 83 ASN A CA 1
ATOM 668 C C . ASN A 1 83 ? 12.065 -6.793 -7.681 1.00 95.00 83 ASN A C 1
ATOM 670 O O . ASN A 1 83 ? 11.834 -7.977 -7.958 1.00 95.00 83 ASN A O 1
ATOM 674 N N . LEU A 1 84 ? 11.995 -5.819 -8.592 1.00 94.00 84 LEU A N 1
ATOM 675 C CA . LEU A 1 84 ? 11.638 -6.076 -9.981 1.00 94.00 84 LEU A CA 1
ATOM 676 C C . LEU A 1 84 ? 12.660 -7.019 -10.628 1.00 94.00 84 LEU A C 1
ATOM 678 O O . LEU A 1 84 ? 13.837 -6.694 -10.781 1.00 94.00 84 LEU A O 1
ATOM 682 N N . CYS A 1 85 ? 12.188 -8.194 -11.032 1.00 92.38 85 CYS A N 1
ATOM 683 C CA . CYS A 1 85 ? 13.007 -9.190 -11.711 1.00 92.38 85 CYS A CA 1
ATOM 684 C C . CYS A 1 85 ? 13.027 -8.969 -13.228 1.00 92.38 85 CYS A C 1
ATOM 686 O O . CYS A 1 85 ? 12.136 -8.347 -13.805 1.00 92.38 85 CYS A O 1
ATOM 688 N N . GLN A 1 86 ? 14.032 -9.528 -13.898 1.00 94.00 86 GLN A N 1
ATOM 689 C CA . GLN A 1 86 ? 14.075 -9.563 -15.361 1.00 94.00 86 GLN A CA 1
ATOM 690 C C . GLN A 1 86 ? 13.088 -10.600 -15.924 1.00 94.00 86 GLN A C 1
ATOM 692 O O . GLN A 1 86 ? 12.662 -11.516 -15.225 1.00 94.00 86 GLN A O 1
ATOM 697 N N . GLY A 1 87 ? 12.753 -10.478 -17.213 1.00 95.25 87 GLY A N 1
ATOM 698 C CA . GLY A 1 87 ? 11.934 -11.464 -17.935 1.00 95.25 87 GLY A CA 1
ATOM 699 C C . GLY A 1 87 ? 10.443 -11.129 -18.048 1.00 95.25 87 GLY A C 1
ATOM 700 O O . GLY A 1 87 ? 9.682 -11.924 -18.598 1.00 95.25 87 GLY A O 1
ATOM 701 N N . TRP A 1 88 ? 10.014 -9.953 -17.584 1.00 96.06 88 TRP A N 1
ATOM 702 C CA . TRP A 1 88 ? 8.651 -9.471 -17.808 1.00 96.06 88 TRP A CA 1
ATOM 703 C C . TRP A 1 88 ? 8.359 -9.289 -19.302 1.00 96.06 88 TRP A C 1
ATOM 705 O O . TRP A 1 88 ? 9.111 -8.650 -20.033 1.00 96.06 88 TRP A O 1
ATOM 715 N N . THR A 1 89 ? 7.228 -9.834 -19.753 1.00 96.19 89 THR A N 1
ATOM 716 C CA . THR A 1 89 ? 6.707 -9.665 -21.128 1.00 96.19 89 THR A CA 1
ATOM 717 C C . THR A 1 89 ? 5.586 -8.621 -21.212 1.00 96.19 89 THR A C 1
ATOM 719 O O . THR A 1 89 ? 5.022 -8.387 -22.282 1.00 96.19 89 THR A O 1
ATOM 722 N N . ARG A 1 90 ? 5.249 -8.012 -20.071 1.00 95.69 90 ARG A N 1
ATOM 723 C CA . ARG A 1 90 ? 4.220 -6.985 -19.849 1.00 95.69 90 ARG A CA 1
ATOM 724 C C . ARG A 1 90 ? 4.793 -5.906 -18.932 1.00 95.69 90 ARG A C 1
ATOM 726 O O . ARG A 1 90 ? 5.768 -6.179 -18.238 1.00 95.69 90 ARG A O 1
ATOM 733 N N . ASN A 1 91 ? 4.214 -4.710 -18.924 1.00 94.81 91 ASN A N 1
ATOM 734 C CA . ASN A 1 91 ? 4.645 -3.640 -18.031 1.00 94.81 91 ASN A CA 1
ATOM 735 C C . ASN A 1 91 ? 4.360 -4.043 -16.563 1.00 94.81 91 ASN A C 1
ATOM 737 O O . ASN A 1 91 ? 3.194 -4.266 -16.227 1.00 94.81 91 ASN A O 1
ATOM 741 N N . PRO A 1 92 ? 5.394 -4.145 -15.703 1.00 94.94 92 PRO A N 1
ATOM 742 C CA . PRO A 1 92 ? 5.249 -4.511 -14.295 1.00 94.94 92 PRO A CA 1
ATOM 743 C C . PRO A 1 92 ? 4.603 -3.418 -13.424 1.00 94.94 92 PRO A C 1
ATOM 745 O O . PRO A 1 92 ? 4.327 -3.668 -12.258 1.00 94.94 92 PRO A O 1
ATOM 748 N N . GLU A 1 93 ? 4.347 -2.227 -13.966 1.00 94.00 93 GLU A N 1
ATOM 749 C CA . GLU A 1 93 ? 3.815 -1.068 -13.231 1.00 94.00 93 GLU A CA 1
ATOM 750 C C . GLU A 1 93 ? 2.288 -0.898 -13.395 1.00 94.00 93 GLU A C 1
ATOM 752 O O . GLU A 1 93 ? 1.751 0.193 -13.223 1.00 94.00 93 GLU A O 1
ATOM 757 N N . GLY A 1 94 ? 1.559 -1.962 -13.763 1.00 92.88 94 GLY A N 1
ATOM 758 C CA . GLY A 1 94 ? 0.088 -1.951 -13.817 1.00 92.88 94 GLY A CA 1
ATOM 759 C C . GLY A 1 94 ? -0.510 -1.887 -15.229 1.00 92.88 94 GLY A C 1
ATOM 760 O O . GLY A 1 94 ? -1.338 -1.022 -15.536 1.00 92.88 94 GLY A O 1
ATOM 761 N N . GLU A 1 95 ? -0.143 -2.827 -16.107 1.00 96.00 95 GLU A N 1
ATOM 762 C CA . GLU A 1 95 ? -0.734 -2.975 -17.446 1.00 96.00 95 GLU A CA 1
ATOM 763 C C . GLU A 1 95 ? -2.099 -3.672 -17.393 1.00 96.00 95 GLU A C 1
ATOM 765 O O . GLU A 1 95 ? -2.197 -4.833 -17.001 1.00 96.00 95 GLU A O 1
ATOM 770 N N . ILE A 1 96 ? -3.157 -3.024 -17.888 1.00 95.62 96 ILE A N 1
ATOM 771 C CA . ILE A 1 96 ? -4.462 -3.678 -18.067 1.00 95.62 96 ILE A CA 1
ATOM 772 C C . ILE A 1 96 ? -4.566 -4.265 -19.481 1.00 95.62 96 ILE A C 1
ATOM 774 O O . ILE A 1 96 ? -4.415 -3.558 -20.486 1.00 95.62 96 ILE A O 1
ATOM 778 N N . ARG A 1 97 ? -4.883 -5.561 -19.568 1.00 95.62 97 ARG A N 1
ATOM 779 C CA . ARG A 1 97 ? -5.194 -6.272 -20.817 1.00 95.62 97 ARG A CA 1
ATOM 780 C C . ARG A 1 97 ? -6.414 -7.158 -20.624 1.00 95.62 97 ARG A C 1
ATOM 782 O O . ARG A 1 97 ? -6.351 -8.171 -19.934 1.00 95.62 97 ARG A O 1
ATOM 789 N N . GLY A 1 98 ? -7.515 -6.785 -21.275 1.00 94.00 98 GLY A N 1
ATOM 790 C CA . GLY A 1 98 ? -8.783 -7.495 -21.141 1.00 94.00 98 GLY A CA 1
ATOM 791 C C . GLY A 1 98 ? -9.272 -7.468 -19.695 1.00 94.00 98 GLY A C 1
ATOM 792 O O . GLY A 1 98 ? -9.546 -6.403 -19.147 1.00 94.00 98 GLY A O 1
ATOM 793 N N . ASP A 1 99 ? -9.368 -8.643 -19.087 1.00 95.00 99 ASP A N 1
ATOM 794 C CA . ASP A 1 99 ? -9.813 -8.866 -17.714 1.00 95.00 99 ASP A CA 1
ATOM 795 C C . ASP A 1 99 ? -8.664 -9.003 -16.698 1.00 95.00 99 ASP A C 1
ATOM 797 O O . ASP A 1 99 ? -8.919 -9.307 -15.534 1.00 95.00 99 ASP A O 1
ATOM 801 N N . ARG A 1 100 ? -7.414 -8.751 -17.115 1.00 95.69 100 ARG A N 1
ATOM 802 C CA . ARG A 1 100 ? -6.209 -8.893 -16.284 1.00 95.69 100 ARG A CA 1
ATOM 803 C C . ARG A 1 100 ? -5.496 -7.562 -16.068 1.00 95.69 100 ARG A C 1
ATOM 805 O O . ARG A 1 100 ? -5.400 -6.751 -16.991 1.00 95.69 100 ARG A O 1
ATOM 812 N N . LEU A 1 101 ? -4.946 -7.388 -14.867 1.00 96.62 101 LEU A N 1
ATOM 813 C CA . LEU A 1 101 ? -3.952 -6.371 -14.531 1.00 96.62 101 LEU A CA 1
ATOM 814 C C . LEU A 1 101 ? -2.623 -7.089 -14.274 1.00 96.62 101 LEU A C 1
ATOM 816 O O . LEU A 1 101 ? -2.579 -8.032 -13.489 1.00 96.62 101 LEU A O 1
ATOM 820 N N . TYR A 1 102 ? -1.572 -6.676 -14.972 1.00 97.31 102 TYR A N 1
ATOM 821 C CA . TYR A 1 102 ? -0.218 -7.196 -14.822 1.00 97.31 102 TYR A CA 1
ATOM 822 C C . TYR A 1 102 ? 0.623 -6.174 -14.064 1.00 97.31 102 TYR A C 1
ATOM 824 O O . TYR A 1 102 ? 0.695 -5.018 -14.476 1.00 97.31 102 TYR A O 1
ATOM 832 N N . GLY A 1 103 ? 1.264 -6.605 -12.985 1.00 96.25 103 GLY A N 1
ATOM 833 C CA . GLY A 1 103 ? 2.229 -5.794 -12.263 1.00 96.25 103 GLY A CA 1
ATOM 834 C C . GLY A 1 103 ? 2.869 -6.536 -11.100 1.00 96.25 103 GLY A C 1
ATOM 835 O O . GLY A 1 103 ? 2.489 -7.671 -10.814 1.00 96.25 103 GLY A O 1
ATOM 836 N N . VAL A 1 104 ? 3.883 -5.924 -10.496 1.00 95.12 104 VAL A N 1
ATOM 837 C CA . VAL A 1 104 ? 4.529 -6.429 -9.280 1.00 95.12 104 VAL A CA 1
ATOM 838 C C . VAL A 1 104 ? 3.733 -5.938 -8.069 1.00 95.12 104 VAL A C 1
ATOM 840 O O . VAL A 1 104 ? 3.530 -4.735 -7.929 1.00 95.12 104 VAL A O 1
ATOM 843 N N . GLY A 1 105 ? 3.305 -6.871 -7.213 1.00 92.88 105 GLY A N 1
ATOM 844 C CA . GLY A 1 105 ? 2.325 -6.628 -6.143 1.00 92.88 105 GLY A CA 1
ATOM 845 C C . GLY A 1 105 ? 0.923 -7.057 -6.556 1.00 92.88 105 GLY A C 1
ATOM 846 O O . GLY A 1 105 ? -0.042 -6.560 -5.940 1.00 92.88 105 GLY A O 1
#

Sequence (105 aa):
MISKKDTTSLLRQLVEIQSPYFGEDRIMDFVKEWLLRQALPAEIREYHEDKITDFHGKNVVLELKGSGEGPVIHINGHLDTVNLCQGWTRNPEGEIRGDRLYGVG

Radius of gyration: 16.36 Å; chains: 1; bounding box: 42×22×42 Å

Foldseek 3Di:
DQDPVNVLVVVLVLQLDAAAVLRNVVSQVVVQVVCVVVVFNWDWDWDADVPPDRGIDIDIDGDDDDPDDDDDDDDDDDSHFHPDDPDDPDPQSWDDDDPDTHHTD

pLDDT: mean 95.74, std 2.99, range [72.0, 98.56]